Protein AF-A0A2V6H0V4-F1 (afdb_monomer_lite)

Foldseek 3Di:
DALLVQLLVLLVQLLVLLCQQLVPPDDVSNVVSVVSNVVSVVSNVVRVLVQQLLVDDPVCSPPRSVVVVVVVCVVCVCVVVQLQVCQQVPADPVNGRRSSVSVSVSSNVVSVVSNVCSVVPDRPPDDDD

Sequence (129 aa):
WGRRRSIALCCALGIMLIPLWVFSPGYTLLVIGGFAMQFMVQGAWGIVPVHLNELSPDAVRGTFPGFAYQLGNLFAANTAVVEAQLAYHFRDTSGHPDYAKALGLFTLVIFILLIFLAAVGPEKRGKEF

pLDDT: mean 85.54, std 11.69, range [37.91, 96.06]

Structure (mmCIF, N/CA/C/O backbone):
data_AF-A0A2V6H0V4-F1
#
_entry.id   AF-A0A2V6H0V4-F1
#
loop_
_atom_site.group_PDB
_atom_site.id
_atom_site.type_symbol
_atom_site.label_atom_id
_atom_site.label_alt_id
_atom_site.label_comp_id
_atom_site.label_asym_id
_atom_site.label_entity_id
_atom_site.label_seq_id
_atom_site.pdbx_PDB_ins_code
_atom_site.Cartn_x
_atom_site.Cartn_y
_atom_site.Cartn_z
_atom_site.occupancy
_atom_site.B_iso_or_equiv
_atom_site.auth_seq_id
_atom_site.auth_comp_id
_atom_site.auth_asym_id
_atom_site.auth_atom_id
_atom_site.pdbx_PDB_model_num
ATOM 1 N N . TRP A 1 1 ? -9.031 15.125 13.044 1.00 57.66 1 TRP A N 1
ATOM 2 C CA . TRP A 1 1 ? -9.071 14.350 11.783 1.00 57.66 1 TRP A CA 1
ATOM 3 C C . TRP A 1 1 ? -9.208 12.876 12.152 1.00 57.66 1 TRP A C 1
ATOM 5 O O . TRP A 1 1 ? -8.506 12.453 13.058 1.00 57.66 1 TRP A O 1
ATOM 15 N N . GLY A 1 2 ? -10.151 12.123 11.572 1.00 79.06 2 GLY A N 1
ATOM 16 C CA . GLY A 1 2 ? -10.361 10.706 11.931 1.00 79.06 2 GLY A CA 1
ATOM 17 C C . GLY A 1 2 ? -9.301 9.794 11.309 1.00 79.06 2 GLY A C 1
ATOM 18 O O . GLY A 1 2 ? -8.856 10.065 10.192 1.00 79.06 2 GLY A O 1
ATOM 19 N N . ARG A 1 3 ? -8.912 8.714 11.999 1.00 81.62 3 ARG A N 1
ATOM 20 C CA . ARG A 1 3 ? -7.824 7.808 11.569 1.00 81.62 3 ARG A CA 1
ATOM 21 C C . ARG A 1 3 ? -8.082 7.183 10.204 1.00 81.62 3 ARG A C 1
ATOM 23 O O . ARG A 1 3 ? -7.194 7.168 9.357 1.00 81.62 3 ARG A O 1
ATOM 30 N N . ARG A 1 4 ? -9.331 6.795 9.948 1.00 81.75 4 ARG A N 1
ATOM 31 C CA . ARG A 1 4 ? -9.800 6.324 8.642 1.00 81.75 4 ARG A CA 1
ATOM 32 C C . ARG A 1 4 ? -9.516 7.326 7.519 1.00 81.75 4 ARG A C 1
ATOM 34 O O . ARG A 1 4 ? -9.062 6.943 6.446 1.00 81.75 4 ARG A O 1
ATOM 41 N N . ARG A 1 5 ? -9.792 8.614 7.758 1.00 84.00 5 ARG A N 1
ATOM 42 C CA . ARG A 1 5 ? -9.586 9.676 6.758 1.00 84.00 5 ARG A CA 1
ATOM 43 C C . ARG A 1 5 ? -8.105 9.920 6.507 1.00 84.00 5 ARG A C 1
ATOM 45 O O . ARG A 1 5 ? -7.741 10.219 5.379 1.00 84.00 5 ARG A O 1
ATOM 52 N N . SER A 1 6 ? -7.268 9.781 7.532 1.00 88.12 6 SER A N 1
ATOM 53 C CA . SER A 1 6 ? -5.818 9.891 7.379 1.00 88.12 6 SER A CA 1
ATOM 54 C C . SER A 1 6 ? -5.244 8.727 6.567 1.00 88.12 6 SER A C 1
ATOM 56 O O . SER A 1 6 ? -4.504 8.980 5.626 1.00 88.12 6 SER A O 1
ATOM 58 N N . ILE A 1 7 ? -5.649 7.479 6.852 1.00 88.88 7 ILE A N 1
ATOM 59 C CA . ILE A 1 7 ? -5.241 6.302 6.060 1.00 88.88 7 ILE A CA 1
ATOM 60 C C . ILE A 1 7 ? -5.655 6.484 4.596 1.00 88.88 7 ILE A C 1
ATOM 62 O O . ILE A 1 7 ? -4.824 6.368 3.699 1.00 88.88 7 ILE A O 1
ATOM 66 N N . ALA A 1 8 ? -6.921 6.842 4.354 1.00 91.00 8 ALA A N 1
ATOM 67 C CA . ALA A 1 8 ? -7.427 7.053 3.001 1.00 91.00 8 ALA A CA 1
ATOM 68 C C . ALA A 1 8 ? -6.692 8.188 2.265 1.00 91.00 8 ALA A C 1
ATOM 70 O O . ALA A 1 8 ? -6.406 8.050 1.079 1.00 91.00 8 ALA A O 1
ATOM 71 N N . LEU A 1 9 ? -6.352 9.282 2.957 1.00 92.12 9 LEU A N 1
ATOM 72 C CA . LEU A 1 9 ? -5.589 10.390 2.379 1.00 92.12 9 LEU A CA 1
ATOM 73 C C . LEU A 1 9 ? -4.163 9.964 2.006 1.00 92.12 9 LEU A C 1
ATOM 75 O O . LEU A 1 9 ? -3.728 10.252 0.895 1.00 92.12 9 LEU A O 1
ATOM 79 N N 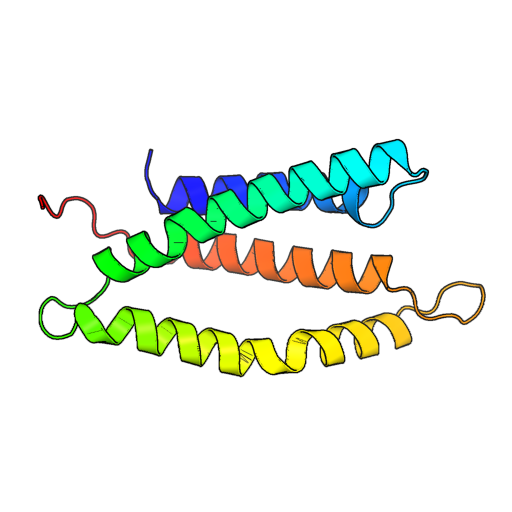. CYS A 1 10 ? -3.460 9.250 2.893 1.00 92.88 10 CYS A N 1
ATOM 80 C CA . CYS A 1 10 ? -2.124 8.721 2.611 1.00 92.88 10 CYS A CA 1
ATOM 81 C C . CYS A 1 10 ? -2.137 7.788 1.394 1.00 92.88 10 CYS A C 1
ATOM 83 O O . CYS A 1 10 ? -1.303 7.934 0.504 1.00 92.88 10 CYS A O 1
ATOM 85 N N . CYS A 1 11 ? -3.112 6.879 1.308 1.00 93.12 11 CYS A N 1
ATOM 86 C CA . CYS A 1 11 ? -3.265 5.999 0.151 1.00 93.12 11 CYS A CA 1
ATOM 87 C C . CYS A 1 11 ? -3.610 6.777 -1.128 1.00 93.12 11 CYS A C 1
ATOM 89 O O . CYS A 1 11 ? -3.029 6.501 -2.171 1.00 93.12 11 CYS A O 1
ATOM 91 N N . ALA A 1 12 ? -4.507 7.767 -1.068 1.00 94.75 12 ALA A N 1
ATOM 92 C CA . ALA A 1 12 ? -4.892 8.560 -2.238 1.00 94.75 12 ALA A CA 1
ATOM 93 C C . ALA A 1 12 ? -3.719 9.384 -2.794 1.00 94.75 12 ALA A C 1
ATOM 95 O O . ALA A 1 12 ? -3.490 9.397 -4.003 1.00 94.75 12 ALA A O 1
ATOM 96 N N . LEU A 1 13 ? -2.942 10.024 -1.915 1.00 94.88 13 LEU A N 1
ATOM 97 C CA . LEU A 1 13 ? -1.712 10.720 -2.298 1.00 94.88 13 LEU A CA 1
ATOM 98 C C . LEU A 1 13 ? -0.654 9.736 -2.808 1.00 94.88 13 LEU A C 1
ATOM 100 O O . LEU A 1 13 ? 0.005 10.011 -3.805 1.00 94.88 13 LEU A O 1
ATOM 104 N N . GLY A 1 14 ? -0.543 8.562 -2.183 1.00 94.25 14 GLY A N 1
ATOM 105 C CA . GLY A 1 14 ? 0.304 7.474 -2.660 1.00 94.25 14 GLY A CA 1
ATOM 106 C C . GLY A 1 14 ? -0.035 7.050 -4.092 1.00 94.25 14 GLY A C 1
ATOM 107 O O . GLY A 1 14 ? 0.867 6.935 -4.910 1.00 94.25 14 GLY A O 1
ATOM 108 N N . ILE A 1 15 ? -1.320 6.905 -4.441 1.00 95.50 15 ILE A N 1
ATOM 109 C CA . ILE A 1 15 ? -1.753 6.578 -5.814 1.00 95.50 15 ILE A CA 1
ATOM 110 C C . ILE A 1 15 ? -1.236 7.617 -6.818 1.00 95.50 15 ILE A C 1
ATOM 112 O O . ILE A 1 15 ? -0.723 7.249 -7.873 1.00 95.50 15 ILE A O 1
ATOM 116 N N . MET A 1 16 ? -1.323 8.908 -6.482 1.00 94.50 16 MET A N 1
ATOM 117 C CA . MET A 1 16 ? -0.830 9.990 -7.347 1.00 94.50 16 MET A CA 1
ATOM 118 C C . MET A 1 16 ? 0.692 9.958 -7.534 1.00 94.50 16 MET A C 1
ATOM 120 O O . MET A 1 16 ? 1.198 10.432 -8.548 1.00 94.50 16 MET A O 1
ATOM 124 N N . LEU A 1 17 ? 1.420 9.398 -6.568 1.00 94.75 17 LEU A N 1
ATOM 125 C CA . LEU A 1 17 ? 2.878 9.308 -6.575 1.00 94.75 17 LEU A CA 1
ATOM 126 C C . LEU A 1 17 ? 3.409 8.043 -7.267 1.00 94.75 17 LEU A C 1
ATOM 128 O O . LEU A 1 17 ? 4.594 8.007 -7.596 1.00 94.75 17 LEU A O 1
ATOM 132 N N . ILE A 1 18 ? 2.562 7.041 -7.551 1.00 94.56 18 ILE A N 1
ATOM 133 C CA . ILE A 1 18 ? 2.974 5.808 -8.246 1.00 94.56 18 ILE A CA 1
ATOM 134 C C . ILE A 1 18 ? 3.731 6.123 -9.547 1.00 94.56 18 ILE A C 1
ATOM 136 O O . ILE A 1 18 ? 4.846 5.622 -9.695 1.00 94.56 18 ILE A O 1
ATOM 140 N N . PRO A 1 19 ? 3.235 6.982 -10.467 1.00 92.25 19 PRO A N 1
ATOM 141 C CA . PRO A 1 19 ? 3.952 7.242 -11.712 1.00 92.25 19 PRO A CA 1
ATOM 142 C C . PRO A 1 19 ? 5.328 7.870 -11.503 1.00 92.25 19 PRO A C 1
ATOM 144 O O . PRO A 1 19 ? 6.278 7.540 -12.208 1.00 92.25 19 PRO A O 1
ATOM 147 N N . LEU A 1 20 ? 5.441 8.733 -10.494 1.00 92.00 20 LEU A N 1
ATOM 148 C CA . LEU A 1 20 ? 6.688 9.395 -10.133 1.00 92.00 20 LEU A CA 1
ATOM 149 C C . LEU A 1 20 ? 7.722 8.416 -9.567 1.00 92.00 20 LEU A C 1
ATOM 151 O O . LEU A 1 20 ? 8.921 8.619 -9.725 1.00 92.00 20 LEU A O 1
ATOM 155 N N . TRP A 1 21 ? 7.255 7.368 -8.891 1.00 92.62 21 TRP A N 1
ATOM 156 C CA . TRP A 1 21 ? 8.099 6.380 -8.235 1.00 92.62 21 TRP A CA 1
ATOM 157 C C . TRP A 1 21 ? 8.543 5.250 -9.167 1.00 92.62 21 TRP A C 1
ATOM 159 O O . TRP A 1 21 ? 9.733 4.956 -9.207 1.00 92.62 21 TRP A O 1
ATOM 169 N N . VAL A 1 22 ? 7.635 4.630 -9.931 1.00 92.81 22 VAL A N 1
ATOM 170 C CA . VAL A 1 22 ? 7.991 3.477 -10.790 1.00 92.81 22 VAL A CA 1
ATOM 171 C C . VAL A 1 22 ? 8.314 3.842 -12.236 1.00 92.81 22 VAL A C 1
ATOM 173 O O . VAL A 1 22 ? 9.074 3.119 -12.872 1.00 92.81 22 VAL A O 1
ATOM 176 N N . PHE A 1 23 ? 7.797 4.957 -12.761 1.00 90.81 23 PHE A N 1
ATOM 177 C CA . PHE A 1 23 ? 7.998 5.366 -14.162 1.00 90.81 23 PHE A CA 1
ATOM 178 C C . PHE A 1 23 ? 8.851 6.634 -14.293 1.00 90.81 23 PHE A C 1
ATOM 180 O O . PHE A 1 23 ? 8.710 7.400 -15.247 1.00 90.81 23 PHE A O 1
ATOM 187 N N . SER A 1 24 ? 9.739 6.879 -13.329 1.00 89.88 24 SER A N 1
ATOM 188 C CA . SER A 1 24 ? 10.600 8.057 -13.354 1.00 89.88 24 SER A CA 1
ATOM 189 C C . SER A 1 24 ? 11.556 8.048 -14.564 1.00 89.88 24 SER A C 1
ATOM 191 O O . SER A 1 24 ? 12.301 7.082 -14.734 1.00 89.88 24 SER A O 1
ATOM 193 N N . PRO A 1 25 ? 11.636 9.137 -15.357 1.00 87.00 25 PRO A N 1
ATOM 194 C CA . PRO A 1 25 ? 12.547 9.250 -16.496 1.00 87.00 25 PRO A CA 1
ATOM 195 C C . PRO A 1 25 ? 14.004 9.534 -16.087 1.00 87.00 25 PRO A C 1
ATOM 197 O O . PRO A 1 25 ? 14.880 9.583 -16.947 1.00 87.00 25 PRO A O 1
ATOM 200 N N . GLY A 1 26 ? 14.288 9.755 -14.797 1.00 91.38 26 GLY A N 1
ATOM 201 C CA . GLY A 1 26 ? 15.638 10.068 -14.328 1.00 91.38 26 GLY A CA 1
ATOM 202 C C . GLY A 1 26 ? 15.852 9.862 -12.829 1.00 91.38 26 GLY A C 1
ATOM 203 O O . GLY A 1 26 ? 14.907 9.781 -12.042 1.00 91.38 26 GLY A O 1
ATOM 204 N N . TYR A 1 27 ? 17.122 9.812 -12.422 1.00 91.19 27 TYR A N 1
ATOM 205 C CA . TYR A 1 27 ? 17.523 9.504 -11.044 1.00 91.19 27 TYR A CA 1
ATOM 206 C C . TYR A 1 27 ? 16.949 10.484 -10.012 1.00 91.19 27 TYR A C 1
ATOM 208 O O . TYR A 1 27 ? 16.364 10.065 -9.019 1.00 91.19 27 TYR A O 1
ATOM 216 N N . THR A 1 28 ? 17.050 11.793 -10.254 1.00 93.25 28 THR A N 1
ATOM 217 C CA . THR A 1 28 ? 16.560 12.811 -9.309 1.00 93.25 28 THR A CA 1
ATOM 218 C C . THR A 1 28 ? 15.072 12.651 -9.019 1.00 93.25 28 THR A C 1
ATOM 220 O O . THR A 1 28 ? 14.647 12.689 -7.866 1.00 93.25 28 THR A O 1
ATOM 223 N N . LEU A 1 29 ? 14.275 12.430 -10.064 1.00 91.62 29 LEU A N 1
ATOM 224 C CA . LEU A 1 29 ? 12.833 12.291 -9.928 1.00 91.62 29 LEU A CA 1
ATOM 225 C C . LEU A 1 29 ? 12.455 10.949 -9.279 1.00 91.62 29 LEU A C 1
ATOM 227 O O . LEU A 1 29 ? 11.501 10.900 -8.507 1.00 91.62 29 LEU A O 1
ATOM 231 N N . LEU A 1 30 ? 13.273 9.908 -9.481 1.00 92.88 30 LEU A N 1
ATOM 232 C CA . LEU A 1 30 ? 13.130 8.611 -8.819 1.00 92.88 30 LEU A CA 1
ATOM 233 C C . LEU A 1 30 ? 13.357 8.735 -7.307 1.00 92.88 30 LEU A C 1
ATOM 235 O O . LEU A 1 30 ? 12.587 8.186 -6.525 1.00 92.88 30 LEU A O 1
ATOM 239 N N . VAL A 1 31 ? 14.381 9.488 -6.888 1.00 94.69 31 VAL A N 1
ATOM 240 C CA . VAL A 1 31 ? 14.660 9.745 -5.465 1.00 94.69 31 VAL A CA 1
ATOM 241 C C . VAL A 1 31 ? 13.509 10.516 -4.820 1.00 94.69 31 VAL A C 1
ATOM 243 O O . VAL A 1 31 ? 13.040 10.131 -3.749 1.00 94.69 31 VAL A O 1
ATOM 246 N N . ILE A 1 32 ? 13.018 11.569 -5.480 1.00 94.94 32 ILE A N 1
ATOM 247 C CA . ILE A 1 32 ? 11.894 12.374 -4.980 1.00 94.94 32 ILE A CA 1
ATOM 248 C C . ILE A 1 32 ? 10.623 11.522 -4.881 1.00 94.94 32 ILE A C 1
ATOM 250 O O . ILE A 1 32 ? 9.969 11.517 -3.838 1.00 94.94 32 ILE A O 1
ATOM 254 N N . GLY A 1 33 ? 10.289 10.776 -5.939 1.00 93.69 33 GLY A N 1
ATOM 255 C CA . GLY A 1 33 ? 9.124 9.893 -5.976 1.00 93.69 33 GLY A CA 1
ATOM 256 C C . GLY A 1 33 ? 9.203 8.783 -4.934 1.00 93.69 33 GLY A C 1
ATOM 257 O O . GLY A 1 33 ? 8.242 8.563 -4.201 1.00 93.69 33 GLY A O 1
ATOM 258 N N . GLY A 1 34 ? 10.366 8.141 -4.799 1.00 94.06 34 GLY A N 1
ATOM 259 C CA . GLY A 1 34 ? 10.618 7.122 -3.784 1.00 94.06 34 GLY A CA 1
ATOM 260 C C . GLY A 1 34 ? 10.474 7.663 -2.365 1.00 94.06 34 GLY A C 1
ATOM 261 O O . GLY A 1 34 ? 9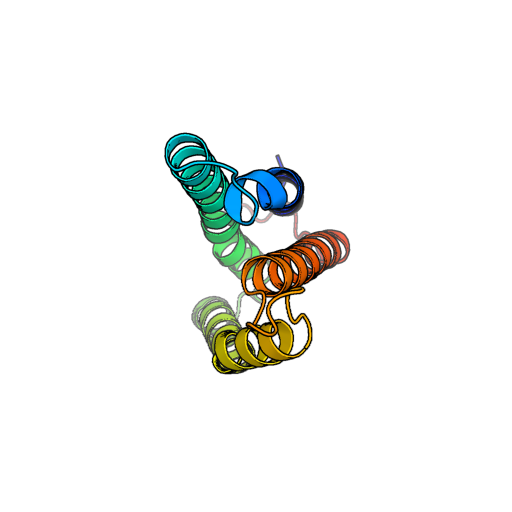.769 7.063 -1.555 1.00 94.06 34 GLY A O 1
ATOM 262 N N . PHE A 1 35 ? 11.065 8.824 -2.068 1.00 95.69 35 PHE A N 1
ATOM 263 C CA . PHE A 1 35 ? 10.916 9.467 -0.763 1.00 95.69 35 PHE A CA 1
ATOM 264 C C . PHE A 1 35 ? 9.454 9.812 -0.463 1.00 95.69 35 PHE A C 1
ATOM 266 O O . PHE A 1 35 ? 8.949 9.473 0.605 1.00 95.69 35 PHE A O 1
ATOM 273 N N . ALA A 1 36 ? 8.757 10.447 -1.409 1.00 95.38 36 ALA A N 1
ATOM 274 C CA . ALA A 1 36 ? 7.364 10.842 -1.233 1.00 95.38 36 ALA A CA 1
ATOM 275 C C . ALA A 1 36 ? 6.443 9.623 -1.044 1.00 95.38 36 ALA A C 1
ATOM 277 O O . ALA A 1 36 ? 5.583 9.634 -0.159 1.00 95.38 36 ALA A O 1
ATOM 278 N N . MET A 1 37 ? 6.657 8.551 -1.816 1.00 95.69 37 MET A N 1
ATOM 279 C CA . MET A 1 37 ? 5.941 7.283 -1.650 1.00 95.69 37 MET A CA 1
ATOM 280 C C . MET A 1 37 ? 6.174 6.686 -0.265 1.00 95.69 37 MET A C 1
ATOM 282 O O . MET A 1 37 ? 5.211 6.354 0.424 1.00 95.69 37 MET A O 1
ATOM 286 N N . GLN A 1 38 ? 7.430 6.594 0.179 1.00 94.94 38 GLN A N 1
ATOM 287 C CA . GLN A 1 38 ? 7.747 6.061 1.505 1.00 94.94 38 GLN A CA 1
ATOM 288 C C . GLN A 1 38 ? 7.164 6.932 2.617 1.00 94.94 38 GLN A C 1
ATOM 290 O O . GLN A 1 38 ? 6.603 6.406 3.572 1.00 94.94 38 GLN A O 1
ATOM 295 N N . PHE A 1 39 ? 7.198 8.256 2.478 1.00 94.81 39 PHE A N 1
ATOM 296 C CA . PHE A 1 39 ? 6.583 9.163 3.442 1.00 94.81 39 PHE A CA 1
ATOM 297 C C . PHE A 1 39 ? 5.068 8.906 3.590 1.00 94.81 39 PHE A C 1
ATOM 299 O O . PHE A 1 39 ? 4.560 8.841 4.710 1.00 94.81 39 PHE A O 1
ATOM 306 N N . MET A 1 40 ? 4.351 8.667 2.484 1.00 93.88 40 MET A N 1
ATOM 307 C CA . MET A 1 40 ? 2.928 8.296 2.518 1.00 93.88 40 MET A CA 1
ATOM 308 C C . MET A 1 40 ? 2.683 6.905 3.116 1.00 93.88 40 MET A C 1
ATOM 310 O O . MET A 1 40 ? 1.784 6.747 3.946 1.00 93.88 40 MET A O 1
ATOM 314 N N . VAL A 1 41 ? 3.487 5.907 2.734 1.00 92.62 41 VAL A N 1
ATOM 315 C CA . VAL A 1 41 ? 3.380 4.530 3.246 1.00 92.62 41 VAL A CA 1
ATOM 316 C C . VAL A 1 41 ? 3.614 4.495 4.755 1.00 92.62 41 VAL A C 1
ATOM 318 O O . VAL A 1 41 ? 2.791 3.937 5.481 1.00 92.62 41 VAL A O 1
ATOM 321 N N . GLN A 1 42 ? 4.662 5.161 5.245 1.00 91.88 42 GLN A N 1
ATOM 322 C CA . GLN A 1 42 ? 4.959 5.247 6.677 1.00 91.88 42 GLN A CA 1
ATOM 323 C C . GLN A 1 42 ? 3.885 6.029 7.440 1.00 91.88 42 GLN A C 1
ATOM 325 O O . GLN A 1 42 ? 3.518 5.648 8.553 1.00 91.88 42 GLN A O 1
ATOM 330 N N . GLY A 1 43 ? 3.316 7.071 6.823 1.00 89.19 43 GLY A N 1
ATOM 331 C CA . GLY A 1 43 ? 2.170 7.797 7.369 1.00 89.19 43 GLY A CA 1
ATOM 332 C C . GLY A 1 43 ? 0.954 6.895 7.600 1.00 89.19 43 GLY A C 1
ATOM 333 O O . GLY A 1 43 ? 0.340 6.954 8.664 1.00 89.19 43 GLY A O 1
ATOM 334 N N . ALA A 1 44 ? 0.635 6.008 6.653 1.00 88.12 44 ALA A N 1
ATOM 335 C CA . ALA A 1 44 ? -0.431 5.022 6.831 1.00 88.12 44 ALA A CA 1
ATOM 336 C C . ALA A 1 44 ? -0.059 3.971 7.894 1.00 88.12 44 ALA A C 1
ATOM 338 O O . ALA A 1 44 ? -0.845 3.715 8.810 1.00 88.12 44 ALA A O 1
ATOM 339 N N . TRP A 1 45 ? 1.154 3.417 7.819 1.00 86.31 45 TRP A N 1
ATOM 340 C CA . TRP A 1 45 ? 1.668 2.408 8.752 1.00 86.31 45 TRP A CA 1
ATOM 341 C C . TRP A 1 45 ? 1.673 2.859 10.211 1.00 86.31 45 TRP A C 1
ATOM 343 O O . TRP A 1 45 ? 1.407 2.048 11.092 1.00 86.31 45 TRP A O 1
ATOM 353 N N . GLY A 1 46 ? 1.912 4.142 10.488 1.00 85.44 46 GLY A N 1
ATOM 354 C CA . GLY A 1 46 ? 1.830 4.675 11.849 1.00 85.44 46 GLY A CA 1
ATOM 355 C C . GLY A 1 46 ? 0.407 4.692 12.421 1.00 85.44 46 GLY A C 1
ATOM 356 O O . GLY A 1 46 ? 0.229 4.662 13.635 1.00 85.44 46 GLY A O 1
ATOM 357 N N . ILE A 1 47 ? -0.621 4.721 11.566 1.00 85.44 47 ILE A N 1
ATOM 358 C CA . ILE A 1 47 ? -2.022 4.910 11.974 1.00 85.44 47 ILE A CA 1
ATOM 359 C C . ILE A 1 47 ? -2.766 3.575 12.073 1.00 85.44 47 ILE A C 1
ATOM 361 O O . ILE A 1 47 ? -3.589 3.403 12.978 1.00 85.44 47 ILE A O 1
ATOM 365 N N . VAL A 1 48 ? -2.480 2.623 11.175 1.00 83.75 48 VAL A N 1
ATOM 366 C CA . VAL A 1 48 ? -3.185 1.328 11.113 1.00 83.75 48 VAL A CA 1
ATOM 367 C C . VAL A 1 48 ? -3.127 0.546 12.437 1.00 83.75 48 VAL A C 1
ATOM 369 O O . VAL A 1 48 ? -4.194 0.156 12.916 1.00 83.75 48 VAL A O 1
ATOM 372 N N . PRO A 1 49 ? -1.966 0.345 13.095 1.00 78.69 49 PRO A N 1
ATOM 373 C CA . PRO A 1 49 ? -1.894 -0.428 14.337 1.00 78.69 49 PRO A CA 1
ATOM 374 C C . PRO A 1 49 ? -2.721 0.194 15.459 1.00 78.69 49 PRO A C 1
ATOM 376 O O . PRO A 1 49 ? -3.398 -0.509 16.209 1.00 78.69 49 PRO A O 1
ATOM 379 N N . VAL A 1 50 ? -2.712 1.526 15.550 1.00 82.25 50 VAL A N 1
ATOM 380 C CA . VAL A 1 50 ? -3.474 2.238 16.576 1.00 82.25 50 VAL A CA 1
ATOM 381 C C . VAL A 1 50 ? -4.972 2.109 16.293 1.00 82.25 50 VAL A C 1
ATOM 383 O O . VAL A 1 50 ? -5.750 1.866 17.216 1.00 82.25 50 VAL A O 1
ATOM 386 N N . HIS A 1 51 ? -5.386 2.217 15.025 1.00 80.81 51 HIS A N 1
ATOM 387 C CA . HIS A 1 51 ? -6.777 2.019 14.617 1.00 80.81 51 HIS A CA 1
ATOM 388 C C . HIS A 1 51 ? -7.271 0.594 14.917 1.00 80.81 51 HIS A C 1
ATOM 390 O O . HIS A 1 51 ? -8.360 0.422 15.458 1.00 80.81 51 HIS A O 1
ATOM 396 N N . LEU A 1 52 ? -6.448 -0.426 14.656 1.00 77.44 52 LEU A N 1
ATOM 397 C CA . LEU A 1 52 ? -6.755 -1.811 15.022 1.00 77.44 52 LEU A CA 1
ATOM 398 C C . LEU A 1 52 ? -6.872 -1.999 16.542 1.00 77.44 52 LEU A C 1
ATOM 400 O O . LEU A 1 52 ? -7.751 -2.732 16.998 1.00 77.44 52 LEU A O 1
ATOM 404 N N . ASN A 1 53 ? -6.036 -1.317 17.335 1.00 79.81 53 ASN A N 1
ATOM 405 C CA . ASN A 1 53 ? -6.133 -1.351 18.798 1.00 79.81 53 ASN A CA 1
ATOM 406 C C . ASN A 1 53 ? -7.479 -0.791 19.291 1.00 79.81 53 ASN A C 1
ATOM 408 O O . ASN A 1 53 ? -8.123 -1.409 20.132 1.00 79.81 53 ASN A O 1
ATOM 412 N N . GLU A 1 54 ? -7.955 0.319 18.721 1.00 77.69 54 GLU A N 1
ATOM 413 C CA . GLU A 1 54 ? -9.263 0.904 19.074 1.00 77.69 54 GLU A CA 1
ATOM 414 C C . GLU A 1 54 ? -10.450 -0.001 18.724 1.00 77.69 54 GLU A C 1
ATOM 416 O O . GLU A 1 54 ? -11.489 0.029 19.391 1.00 77.69 54 GLU A O 1
ATOM 421 N N . LEU A 1 55 ? -10.312 -0.805 17.670 1.00 75.44 55 LEU A N 1
ATOM 422 C CA . LEU A 1 55 ? -11.340 -1.754 17.254 1.00 75.44 55 LEU A CA 1
ATOM 423 C C . LEU A 1 55 ? -11.349 -3.023 18.103 1.00 75.44 55 LEU A C 1
ATOM 425 O O . LEU A 1 55 ? -12.413 -3.638 18.251 1.00 75.44 55 LEU A O 1
ATOM 429 N N . SER A 1 56 ? -10.200 -3.387 18.676 1.00 77.75 56 SER A N 1
ATOM 430 C CA . SER A 1 56 ? -10.038 -4.622 19.436 1.00 77.75 56 SER A CA 1
ATOM 431 C C . SER A 1 56 ? -10.983 -4.688 20.653 1.00 77.75 56 SER A C 1
ATOM 433 O O . SER A 1 56 ? -11.195 -3.681 21.337 1.00 77.75 56 SER A O 1
ATOM 435 N N . PRO A 1 57 ? -11.607 -5.851 20.926 1.00 75.19 57 PRO A N 1
ATOM 436 C CA . PRO A 1 57 ? -12.406 -6.040 22.133 1.00 75.19 57 PRO A CA 1
ATOM 437 C C . PRO A 1 57 ? -11.545 -5.894 23.392 1.00 75.19 57 PRO A C 1
ATOM 439 O O . PRO A 1 57 ? -10.417 -6.387 23.426 1.00 75.19 57 PRO A O 1
ATOM 442 N N . ASP A 1 58 ? -12.097 -5.289 24.448 1.00 72.88 58 ASP A N 1
ATOM 443 C CA . ASP A 1 58 ? -11.348 -4.971 25.675 1.00 72.88 58 ASP A CA 1
ATOM 444 C C . ASP A 1 58 ? -10.692 -6.211 26.311 1.00 72.88 58 ASP A C 1
ATOM 446 O O . ASP A 1 58 ? -9.570 -6.132 26.805 1.00 72.88 58 ASP A O 1
ATOM 450 N N . ALA A 1 59 ? -11.335 -7.379 26.197 1.00 74.69 59 ALA A N 1
ATOM 451 C CA . ALA A 1 59 ? -10.838 -8.653 26.717 1.00 74.69 59 ALA A CA 1
ATOM 452 C C . ALA A 1 59 ? -9.599 -9.218 25.987 1.00 74.69 59 ALA A C 1
ATOM 454 O O . ALA A 1 59 ? -8.872 -10.020 26.564 1.00 74.69 59 ALA A O 1
ATOM 455 N N . VAL A 1 60 ? -9.345 -8.832 24.729 1.00 74.56 60 VAL A N 1
ATOM 456 C CA . VAL A 1 60 ? -8.254 -9.394 23.896 1.00 74.56 60 VAL A CA 1
ATOM 457 C C . VAL A 1 60 ? -7.379 -8.322 23.244 1.00 74.56 60 VAL A C 1
ATOM 459 O O . VAL A 1 60 ? -6.608 -8.609 22.326 1.00 74.56 60 VAL A O 1
ATOM 462 N N . ARG A 1 61 ? -7.447 -7.077 23.730 1.00 74.06 61 ARG A N 1
ATOM 463 C CA . ARG A 1 61 ? -6.721 -5.937 23.146 1.00 74.06 61 ARG A CA 1
ATOM 464 C C . ARG A 1 61 ? -5.201 -6.116 23.080 1.00 74.06 61 ARG A C 1
ATOM 466 O O . ARG A 1 61 ? -4.550 -5.488 22.252 1.00 74.06 61 ARG A O 1
ATOM 473 N N . GLY A 1 62 ? 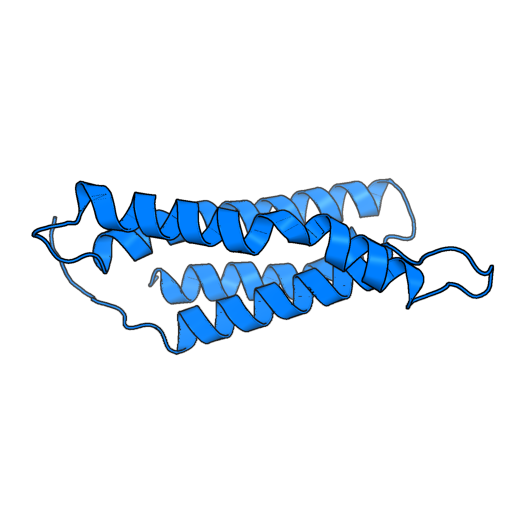-4.640 -6.964 23.947 1.00 73.50 62 GLY A N 1
ATOM 474 C CA . GLY A 1 62 ? -3.207 -7.266 23.980 1.00 73.50 62 GLY A CA 1
ATOM 475 C C . GLY A 1 62 ? -2.743 -8.241 22.893 1.00 73.50 62 GLY A C 1
ATOM 476 O O . GLY A 1 62 ? -1.600 -8.160 22.460 1.00 73.50 62 GLY A O 1
ATOM 477 N N . THR A 1 63 ? -3.611 -9.140 22.421 1.00 80.81 63 THR A N 1
ATOM 478 C CA . THR A 1 63 ? -3.234 -10.223 21.490 1.00 80.81 63 THR A CA 1
ATOM 479 C C . THR A 1 63 ? -3.818 -10.036 20.096 1.00 80.81 63 THR A C 1
ATOM 481 O O . THR A 1 63 ? -3.173 -10.375 19.105 1.00 80.81 63 THR A O 1
ATOM 484 N N . PHE A 1 64 ? -5.011 -9.447 20.000 1.00 80.75 64 PHE A N 1
ATOM 485 C CA . PHE A 1 64 ? -5.743 -9.307 18.745 1.00 80.75 64 PHE A CA 1
ATOM 486 C C . PHE A 1 64 ? -4.986 -8.503 17.668 1.00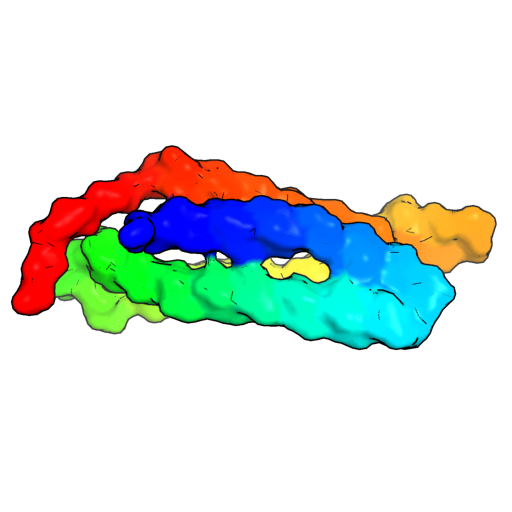 80.75 64 PHE A C 1
ATOM 488 O O . PHE A 1 64 ? -4.897 -8.994 16.541 1.00 80.75 64 PHE A O 1
ATOM 495 N N . PRO A 1 65 ? -4.366 -7.339 17.967 1.00 79.06 65 PRO A N 1
ATOM 496 C CA . PRO A 1 65 ? -3.611 -6.594 16.956 1.00 79.06 65 PRO A CA 1
ATOM 497 C C . PRO A 1 65 ? -2.386 -7.365 16.448 1.00 79.06 65 PRO A C 1
ATOM 499 O O . PRO A 1 65 ? -2.119 -7.372 15.250 1.00 79.06 65 PRO A O 1
ATOM 502 N N . GLY A 1 66 ? -1.670 -8.051 17.346 1.00 84.44 66 GLY A N 1
ATOM 503 C CA . GLY A 1 66 ? -0.505 -8.862 16.986 1.00 84.44 66 GLY A CA 1
ATOM 504 C C . GLY A 1 66 ? -0.879 -10.068 16.125 1.00 84.44 66 GLY A C 1
ATOM 505 O O . GLY A 1 66 ? -0.212 -10.352 15.135 1.00 84.44 66 GLY A O 1
ATOM 506 N N . PHE A 1 67 ? -1.986 -10.740 16.445 1.00 86.69 67 PHE A N 1
ATOM 507 C CA . PHE A 1 67 ? -2.500 -11.844 15.636 1.00 86.69 67 PHE A CA 1
ATOM 508 C C . PHE A 1 67 ? -2.934 -11.381 14.238 1.00 86.69 67 PHE A C 1
ATOM 510 O O . PHE A 1 67 ? -2.532 -11.980 13.241 1.00 86.69 67 PHE A O 1
ATOM 517 N N . ALA A 1 68 ? -3.683 -10.276 14.151 1.00 86.62 68 ALA A N 1
ATOM 518 C CA . ALA A 1 68 ? -4.076 -9.682 12.874 1.00 86.62 68 ALA A CA 1
ATOM 519 C C . ALA A 1 68 ? -2.853 -9.291 12.026 1.00 86.62 68 ALA A C 1
ATOM 521 O O . ALA A 1 68 ? -2.838 -9.528 10.819 1.00 86.62 68 ALA A O 1
ATOM 522 N N . TYR A 1 69 ? -1.808 -8.754 12.662 1.00 86.12 69 TYR A N 1
ATOM 523 C CA . TYR A 1 69 ? -0.554 -8.413 11.996 1.00 86.12 69 TYR A CA 1
ATOM 524 C C . TYR A 1 69 ? 0.136 -9.638 11.391 1.00 86.12 69 TYR A C 1
ATOM 526 O O . TYR A 1 69 ? 0.502 -9.628 10.218 1.00 86.12 69 TYR A O 1
ATOM 534 N N . GLN A 1 70 ? 0.273 -10.718 12.164 1.00 91.88 70 GLN A N 1
ATOM 535 C CA . GLN A 1 70 ? 0.939 -11.925 11.672 1.00 91.88 70 GLN A CA 1
ATOM 536 C C . GLN A 1 70 ? 0.134 -12.645 10.591 1.00 91.88 70 GLN A C 1
ATOM 538 O O . GLN A 1 70 ? 0.725 -13.163 9.646 1.00 91.88 70 GLN A O 1
ATOM 543 N N . LEU A 1 71 ? -1.200 -12.624 10.665 1.00 91.12 71 LEU A N 1
ATOM 544 C CA . LEU A 1 71 ? -2.038 -13.074 9.552 1.00 91.12 71 LEU A CA 1
ATOM 545 C C . LEU A 1 71 ? -1.823 -12.216 8.302 1.00 91.12 71 LEU A C 1
ATOM 547 O O . LEU A 1 71 ? -1.698 -12.757 7.207 1.00 91.12 71 LEU A O 1
ATOM 551 N N . GLY A 1 72 ? -1.722 -10.894 8.456 1.00 89.06 72 GLY A N 1
ATOM 552 C CA . GLY A 1 72 ? -1.368 -9.992 7.361 1.00 89.06 72 GLY A CA 1
ATOM 553 C C . GLY A 1 72 ? -0.037 -10.372 6.712 1.00 89.06 72 GLY A C 1
ATOM 554 O O . GLY A 1 72 ? 0.027 -10.527 5.495 1.00 89.06 72 GLY A O 1
ATOM 555 N N . ASN A 1 73 ? 0.997 -10.617 7.520 1.00 91.44 73 ASN A N 1
ATOM 556 C CA . ASN A 1 73 ? 2.300 -11.067 7.030 1.00 91.44 73 ASN A CA 1
ATOM 557 C C . ASN A 1 73 ? 2.232 -12.431 6.335 1.00 91.44 73 ASN A C 1
ATOM 559 O O . ASN A 1 73 ? 2.895 -12.622 5.320 1.00 91.44 73 ASN A O 1
ATOM 563 N N . LEU A 1 74 ? 1.422 -13.364 6.844 1.00 92.94 74 LEU A N 1
ATOM 564 C CA . LEU A 1 74 ? 1.210 -14.670 6.218 1.00 92.94 74 LEU A CA 1
ATOM 565 C C . LEU A 1 74 ? 0.641 -14.518 4.801 1.00 92.94 74 LEU A C 1
ATOM 567 O O . LEU A 1 74 ? 1.149 -15.139 3.870 1.00 92.94 74 LEU A O 1
ATOM 571 N N . PHE A 1 75 ? -0.370 -13.666 4.620 1.00 89.19 75 PHE A N 1
ATOM 572 C CA . PHE A 1 75 ? -0.927 -13.395 3.292 1.00 89.19 75 PHE A CA 1
ATOM 573 C C . PHE A 1 75 ? 0.039 -12.598 2.405 1.00 89.19 75 PHE A C 1
ATOM 575 O O . PHE A 1 75 ? 0.112 -12.844 1.202 1.00 89.19 75 PHE A O 1
ATOM 582 N N . ALA A 1 76 ? 0.814 -11.682 2.989 1.00 91.19 76 ALA A N 1
ATOM 583 C CA . ALA A 1 76 ? 1.790 -10.876 2.264 1.00 91.19 76 ALA A CA 1
ATOM 584 C C . ALA A 1 76 ? 3.068 -11.647 1.883 1.00 91.19 76 ALA A C 1
ATOM 586 O O . ALA A 1 76 ? 3.806 -11.183 1.014 1.00 91.19 76 ALA A O 1
ATOM 587 N N . ALA A 1 77 ? 3.327 -12.818 2.473 1.00 93.69 77 ALA A N 1
ATOM 588 C CA . ALA A 1 77 ? 4.570 -13.570 2.289 1.00 93.69 77 ALA A CA 1
ATOM 589 C C . ALA A 1 77 ? 4.888 -13.889 0.817 1.00 93.69 77 ALA A C 1
ATOM 591 O O . ALA A 1 77 ? 6.052 -13.887 0.425 1.00 93.69 77 ALA A O 1
ATOM 592 N N . ASN A 1 78 ? 3.863 -14.118 -0.012 1.00 92.69 78 ASN A N 1
ATOM 593 C CA . ASN A 1 78 ? 4.044 -14.455 -1.426 1.00 92.69 78 ASN A CA 1
ATOM 594 C C . ASN A 1 78 ? 3.974 -13.243 -2.373 1.00 92.69 78 ASN A C 1
ATOM 596 O O . ASN A 1 78 ? 3.985 -13.411 -3.592 1.00 92.69 78 ASN A O 1
ATOM 600 N N . THR A 1 79 ? 3.899 -12.021 -1.838 1.00 91.69 79 THR A N 1
ATOM 601 C CA . THR A 1 79 ? 3.714 -10.796 -2.635 1.00 91.69 79 THR A CA 1
ATOM 602 C C . THR A 1 79 ? 4.813 -10.621 -3.677 1.00 91.69 79 THR A C 1
ATOM 604 O O . THR A 1 79 ? 4.510 -10.447 -4.852 1.00 91.69 79 THR A O 1
ATOM 607 N N . ALA A 1 80 ? 6.080 -10.784 -3.285 1.00 90.62 80 ALA A N 1
ATOM 608 C CA . ALA A 1 80 ? 7.212 -10.625 -4.199 1.00 90.62 80 ALA A CA 1
ATOM 609 C C . ALA A 1 80 ? 7.182 -11.628 -5.370 1.00 90.62 80 ALA A C 1
ATOM 611 O O . ALA A 1 80 ? 7.579 -11.301 -6.488 1.00 90.62 80 ALA A O 1
ATOM 612 N N . VAL A 1 81 ? 6.685 -12.849 -5.137 1.00 93.12 81 VAL A N 1
ATOM 613 C CA . VAL A 1 81 ? 6.528 -13.862 -6.194 1.00 93.12 81 VAL A CA 1
ATOM 614 C C . VAL A 1 81 ? 5.406 -13.463 -7.145 1.00 93.12 81 VAL A C 1
ATOM 616 O O . VAL A 1 81 ? 5.590 -13.528 -8.358 1.00 93.12 81 VAL A O 1
ATOM 619 N N . VAL A 1 82 ? 4.271 -13.004 -6.608 1.00 92.06 82 VAL A N 1
ATOM 620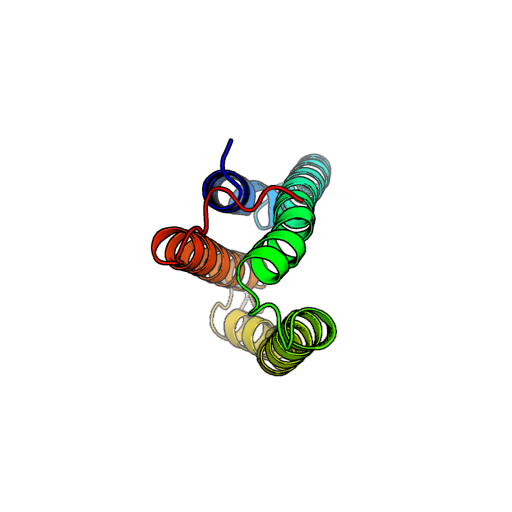 C CA . VAL A 1 82 ? 3.145 -12.505 -7.410 1.00 92.06 82 VAL A CA 1
ATOM 621 C C . VAL A 1 82 ? 3.576 -11.314 -8.267 1.00 92.06 82 VAL A C 1
ATOM 623 O O . VAL A 1 82 ? 3.287 -11.290 -9.461 1.00 92.06 82 VAL A O 1
ATOM 626 N N . GLU A 1 83 ? 4.317 -10.361 -7.701 1.00 92.06 83 GLU A N 1
ATOM 627 C CA . GLU A 1 83 ? 4.849 -9.202 -8.426 1.00 92.06 83 GLU A CA 1
ATOM 628 C C . GLU A 1 83 ? 5.825 -9.617 -9.532 1.00 92.06 83 GLU A C 1
ATOM 630 O O . GLU A 1 83 ? 5.729 -9.123 -10.656 1.00 92.06 83 GLU A O 1
ATOM 635 N N . ALA A 1 84 ? 6.722 -10.570 -9.261 1.00 91.44 84 ALA A N 1
ATOM 636 C CA . ALA A 1 84 ? 7.633 -11.093 -10.274 1.00 91.44 84 ALA A CA 1
ATOM 637 C C . ALA A 1 84 ? 6.880 -11.806 -11.409 1.00 91.44 84 ALA A C 1
ATOM 639 O O . ALA A 1 84 ? 7.162 -11.569 -12.583 1.00 91.44 84 ALA A O 1
ATOM 640 N N . GLN A 1 85 ? 5.891 -12.647 -11.089 1.00 91.69 85 GLN A N 1
ATOM 641 C CA . GLN A 1 85 ? 5.049 -13.310 -12.091 1.00 91.69 85 GLN A CA 1
ATOM 642 C C . GLN A 1 85 ? 4.256 -12.302 -12.929 1.00 91.69 85 GLN A C 1
ATOM 644 O O . GLN A 1 85 ? 4.148 -12.455 -14.147 1.00 91.69 85 GLN A O 1
ATOM 649 N N . LEU A 1 86 ? 3.747 -11.246 -12.295 1.00 90.88 86 LEU A N 1
ATOM 650 C CA . LEU A 1 86 ? 3.048 -10.162 -12.969 1.00 90.88 86 LEU A CA 1
ATOM 651 C C . LEU A 1 86 ? 3.985 -9.389 -13.911 1.00 90.88 86 LEU A C 1
ATOM 653 O O . LEU A 1 86 ? 3.597 -9.089 -15.039 1.00 90.88 86 LEU A O 1
ATOM 657 N N . ALA A 1 87 ? 5.235 -9.154 -13.505 1.00 91.31 87 ALA A N 1
ATOM 658 C CA . ALA A 1 87 ? 6.261 -8.556 -14.362 1.00 91.31 87 ALA A CA 1
ATOM 659 C C . ALA A 1 87 ? 6.589 -9.449 -15.568 1.00 91.31 87 ALA A C 1
ATOM 661 O O . ALA A 1 87 ? 6.760 -8.949 -16.675 1.00 91.31 87 ALA A O 1
ATOM 662 N N . TYR A 1 88 ? 6.625 -10.776 -15.397 1.00 88.44 88 TYR A N 1
ATOM 663 C CA . TYR A 1 88 ? 6.794 -11.705 -16.522 1.00 88.44 88 TYR A CA 1
ATOM 664 C C . TYR A 1 88 ? 5.626 -11.679 -17.510 1.00 88.44 88 TYR A C 1
ATOM 666 O O . TYR A 1 88 ? 5.835 -11.981 -18.687 1.00 88.44 88 TYR A O 1
ATOM 674 N N . HIS A 1 89 ? 4.417 -11.361 -17.041 1.00 87.69 89 HIS A N 1
ATOM 675 C CA . HIS A 1 89 ? 3.233 -11.227 -17.885 1.00 87.69 89 HIS A CA 1
ATOM 676 C C . HIS A 1 89 ? 3.229 -9.893 -18.639 1.00 87.69 89 HIS A C 1
ATOM 678 O O . HIS A 1 89 ? 2.999 -9.859 -19.848 1.00 87.69 89 HIS A O 1
ATOM 684 N N . PHE A 1 90 ? 3.558 -8.800 -17.950 1.00 85.12 90 PHE A N 1
ATOM 685 C CA . PHE A 1 90 ? 3.814 -7.503 -18.564 1.00 85.12 90 PHE A CA 1
ATOM 686 C C . PHE A 1 90 ? 5.219 -7.486 -19.162 1.00 85.12 90 PHE A C 1
ATOM 688 O O . PHE A 1 90 ? 6.128 -6.876 -18.621 1.00 85.12 90 PHE A O 1
ATOM 695 N N . ARG A 1 91 ? 5.438 -8.181 -20.277 1.00 78.62 91 ARG A N 1
ATOM 696 C CA . ARG A 1 91 ? 6.714 -8.047 -20.991 1.00 78.62 91 ARG A CA 1
ATOM 697 C C . ARG A 1 91 ? 6.790 -6.685 -21.668 1.00 78.62 91 ARG A C 1
ATOM 699 O O . ARG A 1 91 ? 5.814 -6.227 -22.263 1.00 78.62 91 ARG A O 1
ATOM 706 N N . ASP A 1 92 ? 7.953 -6.058 -21.591 1.00 73.81 92 ASP A N 1
ATOM 707 C CA . ASP A 1 92 ? 8.268 -4.907 -22.426 1.00 73.81 92 ASP A CA 1
ATOM 708 C C . ASP A 1 92 ? 8.480 -5.349 -23.889 1.00 73.81 92 ASP A C 1
ATOM 710 O O . ASP A 1 92 ? 8.657 -6.531 -24.192 1.00 73.81 92 ASP A O 1
ATOM 714 N N . THR A 1 93 ? 8.487 -4.389 -24.810 1.00 72.44 93 THR A N 1
ATOM 715 C CA . THR A 1 93 ? 8.734 -4.552 -26.254 1.00 72.44 93 THR A CA 1
ATOM 716 C C . THR A 1 93 ? 10.043 -5.299 -26.548 1.00 72.44 93 THR A C 1
ATOM 718 O O . THR A 1 93 ? 10.182 -5.946 -27.582 1.00 72.44 93 THR A O 1
ATOM 721 N N . SER A 1 94 ? 10.993 -5.241 -25.612 1.00 75.00 94 SER A N 1
ATOM 722 C CA . SER A 1 94 ? 12.282 -5.938 -25.627 1.00 75.00 94 SER A CA 1
ATOM 723 C C . SER A 1 94 ? 12.226 -7.401 -25.141 1.00 75.00 94 SER A C 1
ATOM 725 O O . SER A 1 94 ? 13.231 -8.105 -25.187 1.00 75.00 94 SER A O 1
ATOM 727 N N . GLY A 1 95 ? 11.064 -7.881 -24.685 1.00 77.88 95 GLY A N 1
ATOM 728 C CA . GLY A 1 95 ? 10.857 -9.232 -24.153 1.00 77.88 95 GLY A CA 1
ATOM 729 C C . GLY A 1 95 ? 11.244 -9.406 -22.680 1.00 77.88 95 GLY A C 1
ATOM 730 O O . GLY A 1 95 ? 11.049 -10.493 -22.130 1.00 77.88 95 GLY A O 1
ATOM 731 N N . HIS A 1 96 ? 11.758 -8.357 -22.030 1.00 84.62 96 HIS A N 1
ATOM 732 C CA . HIS A 1 96 ? 12.125 -8.372 -20.615 1.00 84.62 96 HIS A CA 1
ATOM 733 C C . HIS A 1 96 ? 10.911 -8.150 -19.691 1.00 84.62 96 HIS A C 1
ATOM 735 O O . HIS A 1 96 ? 9.964 -7.469 -20.091 1.00 84.62 96 HIS A O 1
ATOM 741 N N . PRO A 1 97 ? 10.919 -8.696 -18.459 1.00 86.00 97 PRO A N 1
ATOM 742 C CA . PRO A 1 97 ? 9.864 -8.445 -17.474 1.00 86.00 97 PRO A CA 1
ATOM 743 C C . PRO A 1 97 ? 9.757 -6.961 -17.081 1.00 86.00 97 PRO A C 1
ATOM 745 O O . PRO A 1 97 ? 10.752 -6.357 -16.676 1.00 86.00 97 PRO A O 1
ATOM 748 N N . ASP A 1 98 ? 8.554 -6.381 -17.145 1.00 91.44 98 ASP A N 1
ATOM 749 C CA . ASP A 1 98 ? 8.291 -4.986 -16.763 1.00 91.44 98 ASP A CA 1
ATOM 750 C C . ASP A 1 98 ? 7.878 -4.893 -15.286 1.00 91.44 98 ASP A C 1
ATOM 752 O O . ASP A 1 98 ? 6.701 -4.946 -14.909 1.00 91.44 98 ASP A O 1
ATOM 756 N N . TYR A 1 99 ? 8.887 -4.747 -14.428 1.00 89.81 99 TYR A N 1
ATOM 757 C CA . TYR A 1 99 ? 8.687 -4.575 -12.990 1.00 89.81 99 TYR A CA 1
ATOM 758 C C . TYR A 1 99 ? 7.999 -3.255 -12.634 1.00 89.81 99 TYR A C 1
ATOM 760 O O . TYR A 1 99 ? 7.285 -3.205 -11.635 1.00 89.81 99 TYR A O 1
ATOM 768 N N . ALA A 1 100 ? 8.161 -2.200 -13.438 1.00 91.19 100 ALA A N 1
ATOM 769 C CA . ALA A 1 100 ? 7.541 -0.909 -13.156 1.00 91.19 100 ALA A CA 1
ATOM 770 C C . ALA A 1 100 ? 6.011 -1.003 -13.261 1.00 91.19 100 ALA A C 1
ATOM 772 O O . ALA A 1 100 ? 5.294 -0.564 -12.356 1.00 91.19 100 ALA A O 1
ATOM 773 N N . LYS A 1 101 ? 5.501 -1.662 -14.312 1.00 91.25 101 LYS A N 1
ATOM 774 C CA . LYS A 1 101 ? 4.065 -1.952 -14.455 1.00 91.25 101 LYS A CA 1
ATOM 775 C C . LYS A 1 101 ? 3.547 -2.885 -13.369 1.00 91.25 101 LYS A C 1
ATOM 777 O O . LYS A 1 101 ? 2.480 -2.618 -12.816 1.00 91.25 101 LYS A O 1
ATOM 782 N N . ALA A 1 102 ? 4.290 -3.942 -13.045 1.00 94.00 102 ALA A N 1
ATOM 783 C CA . ALA A 1 102 ? 3.880 -4.895 -12.018 1.00 94.00 102 ALA A CA 1
ATOM 784 C C . ALA A 1 102 ? 3.760 -4.243 -10.632 1.00 94.00 102 ALA A C 1
ATOM 786 O O . ALA A 1 102 ? 2.693 -4.308 -10.023 1.00 94.00 102 ALA A O 1
ATOM 787 N N . LEU A 1 103 ? 4.811 -3.549 -10.177 1.00 93.56 103 LEU A N 1
ATOM 788 C CA . LEU A 1 103 ? 4.834 -2.841 -8.891 1.00 93.56 103 LEU A CA 1
ATOM 789 C C . LEU A 1 103 ? 3.781 -1.731 -8.841 1.00 93.56 103 LEU A C 1
ATOM 791 O O . LEU A 1 103 ? 3.080 -1.581 -7.838 1.00 93.56 103 LEU A O 1
ATOM 795 N N . GLY A 1 104 ? 3.641 -0.969 -9.931 1.00 94.75 104 GLY A N 1
ATOM 796 C CA . GLY A 1 104 ? 2.658 0.104 -10.032 1.00 94.75 104 GLY A CA 1
ATOM 797 C C . GLY A 1 104 ? 1.223 -0.409 -9.919 1.00 94.75 104 GLY A C 1
ATOM 798 O O . GLY A 1 104 ? 0.447 0.117 -9.120 1.00 94.75 104 GLY A O 1
ATOM 799 N N . LEU A 1 105 ? 0.876 -1.466 -10.662 1.00 94.75 105 LEU A N 1
ATOM 800 C CA . LEU A 1 105 ? -0.456 -2.072 -10.607 1.00 94.75 105 LEU A CA 1
ATOM 801 C C . LEU A 1 105 ? -0.729 -2.719 -9.247 1.00 94.75 105 LEU A C 1
ATOM 803 O O . LEU A 1 105 ? -1.801 -2.512 -8.679 1.00 94.75 105 LEU A O 1
ATOM 807 N N . PHE A 1 106 ? 0.233 -3.475 -8.715 1.00 94.44 106 PHE A N 1
ATOM 808 C CA . PHE A 1 106 ? 0.090 -4.130 -7.419 1.00 94.44 106 PHE A CA 1
ATOM 809 C C . PHE A 1 106 ? -0.164 -3.100 -6.310 1.00 94.44 106 PHE A C 1
ATOM 811 O O . PHE A 1 106 ? -1.155 -3.188 -5.582 1.00 94.44 106 PHE A O 1
ATOM 818 N N . THR A 1 107 ? 0.664 -2.053 -6.252 1.00 94.69 107 THR A N 1
ATOM 819 C CA . THR A 1 107 ? 0.520 -0.961 -5.278 1.00 94.69 107 THR A CA 1
ATOM 820 C C . THR A 1 107 ? -0.812 -0.228 -5.436 1.00 94.69 107 THR A C 1
ATOM 822 O O . THR A 1 107 ? -1.477 0.055 -4.439 1.00 94.69 107 THR A O 1
ATOM 825 N N . LEU A 1 108 ? -1.244 0.042 -6.675 1.00 96.06 108 LEU A N 1
ATOM 826 C CA . LEU A 1 108 ? -2.534 0.678 -6.958 1.00 96.06 108 LEU A CA 1
ATOM 827 C C . LEU A 1 108 ? -3.702 -0.140 -6.394 1.00 96.06 108 LEU A C 1
ATOM 829 O O . LEU A 1 108 ? -4.564 0.414 -5.708 1.00 96.06 108 LEU A O 1
ATOM 833 N N . VAL A 1 109 ? -3.718 -1.453 -6.646 1.00 95.62 109 VAL A N 1
ATOM 834 C CA . VAL A 1 109 ? -4.760 -2.356 -6.137 1.00 95.62 109 VAL A CA 1
ATOM 835 C C . VAL A 1 109 ? -4.771 -2.354 -4.609 1.00 95.62 109 VAL A C 1
ATOM 837 O O . VAL A 1 109 ? -5.833 -2.179 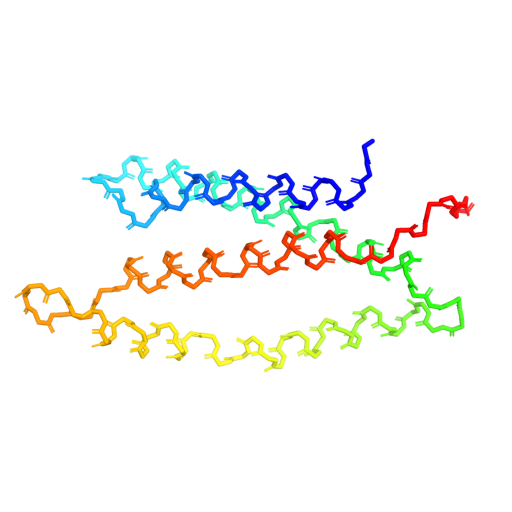-4.012 1.00 95.62 109 VAL A O 1
ATOM 840 N N . ILE A 1 110 ? -3.605 -2.469 -3.965 1.00 93.69 110 ILE A N 1
ATOM 841 C CA . ILE A 1 110 ? -3.501 -2.445 -2.499 1.00 93.69 110 ILE A CA 1
ATOM 842 C C . ILE A 1 110 ? -3.994 -1.114 -1.922 1.00 93.69 110 ILE A C 1
ATOM 844 O O . ILE A 1 110 ? -4.759 -1.116 -0.959 1.00 93.69 110 ILE A O 1
ATOM 848 N N . PHE A 1 111 ? -3.622 0.026 -2.507 1.00 94.62 111 PHE A N 1
ATOM 849 C CA . PHE A 1 111 ? -4.087 1.331 -2.031 1.00 94.62 111 PHE A CA 1
ATOM 850 C C . PHE A 1 111 ? -5.594 1.514 -2.202 1.00 94.62 111 PHE A C 1
ATOM 852 O O . PHE A 1 111 ? -6.242 2.014 -1.284 1.00 94.62 111 PHE A O 1
ATOM 859 N N . ILE A 1 112 ? -6.178 1.058 -3.313 1.00 95.00 112 ILE A N 1
ATOM 860 C CA . ILE A 1 112 ? -7.636 1.072 -3.503 1.00 95.00 112 ILE A CA 1
ATOM 861 C C . ILE A 1 112 ? -8.324 0.186 -2.460 1.00 95.00 112 ILE A C 1
ATOM 863 O O . ILE A 1 112 ? -9.292 0.622 -1.835 1.00 95.00 112 ILE A O 1
ATOM 867 N N . LEU A 1 113 ? -7.809 -1.025 -2.225 1.00 92.31 113 LEU A N 1
ATOM 868 C CA . LEU A 1 113 ? -8.343 -1.931 -1.208 1.00 92.31 113 LEU A CA 1
ATOM 869 C C . LEU A 1 113 ? -8.242 -1.327 0.195 1.00 92.31 113 LEU A C 1
ATOM 871 O O . LEU A 1 113 ? -9.209 -1.395 0.945 1.00 92.31 113 LEU A O 1
ATOM 875 N N . LEU A 1 114 ? -7.126 -0.684 0.545 1.00 89.88 114 LEU A N 1
ATOM 876 C CA . LEU A 1 114 ? -6.972 -0.002 1.833 1.00 89.88 114 LEU A CA 1
ATOM 877 C C . LEU A 1 114 ? -7.933 1.178 1.980 1.00 89.88 114 LEU A C 1
ATOM 879 O O . LEU A 1 114 ? -8.539 1.329 3.039 1.00 89.88 114 LEU A O 1
ATOM 883 N N . ILE A 1 115 ? -8.123 1.984 0.930 1.00 91.44 115 ILE A N 1
ATOM 884 C CA . ILE A 1 115 ? -9.115 3.068 0.929 1.00 91.44 115 ILE A CA 1
ATOM 885 C C . ILE A 1 115 ? -10.514 2.492 1.128 1.00 91.44 115 ILE A C 1
ATOM 887 O O . ILE A 1 115 ? -11.264 3.008 1.953 1.00 91.44 115 ILE A O 1
ATOM 891 N N . PHE A 1 116 ? -10.860 1.418 0.416 1.00 90.88 116 PHE A N 1
ATOM 892 C CA . PHE A 1 116 ? -12.158 0.761 0.529 1.00 90.88 116 PHE A CA 1
ATOM 893 C C . PHE A 1 116 ? -12.376 0.145 1.917 1.00 90.88 116 PHE A C 1
ATOM 895 O O . PHE A 1 116 ? -13.412 0.377 2.532 1.00 90.88 116 PHE A O 1
ATOM 902 N N . LEU A 1 117 ? -11.395 -0.579 2.456 1.00 86.38 117 LEU A N 1
ATOM 903 C CA . LEU A 1 117 ? -11.465 -1.184 3.788 1.00 86.38 117 LEU A CA 1
ATOM 904 C C . LEU A 1 117 ? -11.534 -0.127 4.883 1.00 86.38 117 LEU A C 1
ATOM 906 O O . LEU A 1 117 ? -12.350 -0.247 5.792 1.00 86.38 117 LEU A O 1
ATOM 910 N N . ALA A 1 118 ? -10.751 0.946 4.772 1.00 85.75 118 ALA A N 1
ATOM 911 C CA . ALA A 1 118 ? -10.907 2.104 5.638 1.00 85.75 118 ALA A CA 1
ATOM 912 C C . ALA A 1 118 ? -12.319 2.692 5.465 1.00 85.75 118 ALA A C 1
ATOM 914 O O . ALA A 1 118 ? -12.963 3.041 6.449 1.00 85.75 118 ALA A O 1
ATOM 915 N N . ALA A 1 119 ? -12.843 2.756 4.236 1.00 83.12 119 ALA A N 1
ATOM 916 C CA . ALA A 1 119 ? -14.154 3.315 3.931 1.00 83.12 119 ALA A CA 1
ATOM 917 C C . ALA A 1 119 ? -15.360 2.472 4.416 1.00 83.12 119 ALA A C 1
ATOM 919 O O . ALA A 1 119 ? -16.432 3.008 4.704 1.00 83.12 119 ALA A O 1
ATOM 920 N N . VAL A 1 120 ? -15.220 1.160 4.518 1.00 80.62 120 VAL A N 1
ATOM 921 C CA . VAL A 1 120 ? -16.292 0.273 4.999 1.00 80.62 120 VAL A CA 1
ATOM 922 C C . VAL A 1 120 ? -16.110 -0.059 6.480 1.00 80.62 120 VAL A C 1
ATOM 924 O O . VAL A 1 120 ? -17.085 -0.313 7.183 1.00 80.62 120 VAL A O 1
ATOM 927 N N . GLY A 1 121 ? -14.874 0.002 6.975 1.00 73.44 121 GLY A N 1
ATOM 928 C CA . GLY A 1 121 ? -14.512 -0.336 8.342 1.00 73.44 121 GLY A CA 1
ATOM 929 C C . GLY A 1 121 ? -15.263 0.501 9.387 1.00 73.44 121 GLY A C 1
ATOM 930 O O . GLY A 1 121 ? -15.416 1.721 9.212 1.00 73.44 121 GLY A O 1
ATOM 931 N N . PRO A 1 122 ? -15.729 -0.130 10.484 1.00 62.91 122 PRO A N 1
ATOM 932 C CA . PRO A 1 122 ? -16.375 0.582 11.576 1.00 62.91 122 PRO A CA 1
ATOM 933 C C . PRO A 1 122 ? -15.388 1.570 12.209 1.00 62.91 122 PRO A C 1
ATOM 935 O O . PRO A 1 122 ? -14.233 1.240 12.445 1.00 62.91 122 PRO A O 1
ATOM 938 N N . GLU A 1 123 ? -15.832 2.789 12.509 1.00 57.53 123 GLU A N 1
ATOM 939 C CA . GLU A 1 123 ? -15.049 3.757 13.284 1.00 57.53 123 GLU A CA 1
ATOM 940 C C . GLU A 1 123 ? -15.677 3.835 14.681 1.00 57.53 123 GLU A C 1
ATOM 942 O O . GLU A 1 123 ? -16.726 4.453 14.860 1.00 57.53 123 GLU A O 1
ATOM 947 N N . LYS A 1 124 ? -15.062 3.191 15.684 1.00 55.12 124 LYS A N 1
ATOM 948 C CA . LYS A 1 124 ? -15.436 3.415 17.088 1.00 55.12 124 LYS A CA 1
ATOM 949 C C . LYS A 1 124 ? -14.911 4.789 17.509 1.00 55.12 124 LYS A C 1
ATOM 951 O O . LYS A 1 124 ? -13.808 4.909 18.033 1.00 55.12 124 LYS A O 1
ATOM 956 N N . ARG A 1 125 ? -15.676 5.846 17.227 1.00 47.72 125 ARG A N 1
ATOM 957 C CA . ARG A 1 125 ? -15.386 7.187 17.751 1.00 47.72 125 ARG A CA 1
ATOM 958 C C . ARG A 1 125 ? -15.669 7.217 19.251 1.00 47.72 125 ARG A C 1
ATOM 960 O O . ARG A 1 125 ? -16.768 6.863 19.659 1.00 47.72 125 ARG A O 1
ATOM 967 N N . GLY A 1 126 ? -14.707 7.700 20.036 1.00 44.06 126 GLY A N 1
ATOM 968 C CA . GLY A 1 126 ? -14.964 8.139 21.410 1.00 44.06 126 GLY A CA 1
ATOM 969 C C . GLY A 1 126 ? -14.697 7.126 22.523 1.00 44.06 126 GLY A C 1
ATOM 970 O O . GLY A 1 126 ? -15.432 7.130 23.502 1.00 44.06 126 GLY A O 1
ATOM 971 N N . LYS A 1 127 ? -13.652 6.294 22.434 1.00 44.44 127 LYS A N 1
ATOM 972 C CA . LYS A 1 127 ? -13.059 5.772 23.675 1.00 44.44 127 LYS A CA 1
ATOM 973 C C . LYS A 1 127 ? -12.096 6.825 24.218 1.00 44.44 127 LYS A C 1
ATOM 975 O O . LYS A 1 127 ? -11.013 7.009 23.667 1.00 44.44 127 LYS A O 1
ATOM 980 N N . GLU A 1 128 ? -12.548 7.554 25.237 1.00 37.91 128 GLU A N 1
ATOM 981 C CA . GLU A 1 128 ? -11.643 8.238 26.161 1.00 37.91 128 GLU A CA 1
ATOM 982 C C . GLU A 1 128 ? -10.686 7.185 26.738 1.00 37.91 128 GLU A C 1
ATOM 984 O O . GLU A 1 128 ? -11.099 6.055 27.020 1.00 37.91 128 GLU A O 1
ATOM 989 N N . PHE A 1 129 ? -9.398 7.527 26.759 1.00 48.25 129 PHE A N 1
ATOM 990 C CA . PHE A 1 129 ? -8.333 6.673 27.279 1.00 48.25 129 PHE A CA 1
ATOM 991 C C . PHE A 1 129 ? -8.414 6.553 28.797 1.00 48.25 129 PHE A C 1
ATOM 993 O O . PHE A 1 129 ? -8.734 7.576 29.441 1.00 48.25 129 PHE A O 1
#

Radius of gyration: 17.25 Å; chains: 1; bounding box: 34×29×54 Å

Secondary structure (DSSP, 8-state):
--HHHHHHHHHHHHHHHHHHHHS-SSHHHHHHHHHHHHHHHHHHHHHHHHHHHHHS-GGGTTTHHHHHHHHHHHHHTTHHHHHHHHHHHSB-TTSSB-HHHHHHHHHHHHHHHHHHHHHHS--------